Protein AF-A0A967H7R0-F1 (afdb_monomer_lite)

Structure (mmCIF, N/CA/C/O backbone):
data_AF-A0A967H7R0-F1
#
_entry.id   AF-A0A967H7R0-F1
#
loop_
_atom_site.group_PDB
_atom_site.id
_atom_site.type_symbol
_atom_site.label_atom_id
_atom_site.label_alt_id
_atom_site.label_comp_id
_atom_site.label_asym_id
_atom_site.label_entity_id
_atom_site.label_seq_id
_atom_site.pdbx_PDB_ins_code
_atom_site.Cartn_x
_atom_site.Cartn_y
_atom_site.Cartn_z
_atom_site.occupancy
_atom_site.B_iso_or_equiv
_atom_site.auth_seq_id
_atom_site.auth_comp_id
_atom_site.auth_asym_id
_atom_site.auth_atom_id
_atom_site.pdbx_PDB_model_num
ATOM 1 N N . MET A 1 1 ? -19.610 -7.321 4.828 1.00 52.81 1 MET A N 1
ATOM 2 C CA . MET A 1 1 ? -18.550 -6.286 4.916 1.00 52.81 1 MET A CA 1
ATOM 3 C C . MET A 1 1 ? -19.083 -4.873 5.189 1.00 52.81 1 MET A C 1
ATOM 5 O O . MET A 1 1 ? -18.294 -4.026 5.576 1.00 52.81 1 MET A O 1
ATOM 9 N N . THR A 1 2 ? -20.381 -4.591 5.031 1.00 49.44 2 THR A N 1
ATOM 10 C CA . THR A 1 2 ? -20.957 -3.239 5.189 1.00 49.44 2 THR A CA 1
ATOM 11 C C . THR A 1 2 ? -21.263 -2.814 6.632 1.00 49.44 2 THR A C 1
ATOM 13 O O . THR A 1 2 ? -21.214 -1.619 6.896 1.00 49.44 2 THR A O 1
ATOM 16 N N . SER A 1 3 ? -21.512 -3.746 7.565 1.00 54.06 3 SER A N 1
ATOM 17 C CA . SER A 1 3 ? -21.897 -3.406 8.955 1.00 54.06 3 SER A CA 1
ATOM 18 C C . SER A 1 3 ? -20.804 -2.626 9.695 1.00 54.06 3 SER A C 1
ATOM 20 O O . SER A 1 3 ? -21.048 -1.543 10.209 1.00 54.06 3 SER A O 1
ATOM 22 N N . THR A 1 4 ? -19.554 -3.096 9.633 1.00 62.34 4 THR A N 1
ATOM 23 C CA . THR A 1 4 ? -18.432 -2.479 10.361 1.00 62.34 4 THR A CA 1
ATOM 24 C C . THR A 1 4 ? -18.096 -1.076 9.854 1.00 62.34 4 THR A C 1
ATOM 26 O O . THR A 1 4 ? -17.649 -0.235 10.618 1.00 62.34 4 THR A O 1
ATOM 29 N N . TYR A 1 5 ? -18.336 -0.780 8.574 1.00 65.50 5 TYR A N 1
ATOM 30 C CA . TYR A 1 5 ? -18.046 0.541 8.004 1.00 65.50 5 TYR A CA 1
ATOM 31 C C . TYR A 1 5 ? -18.949 1.650 8.560 1.00 65.50 5 TYR A C 1
ATOM 33 O O . TYR A 1 5 ? -18.559 2.814 8.524 1.00 65.50 5 TYR A O 1
ATOM 41 N N . GLN A 1 6 ? -20.142 1.295 9.047 1.00 70.12 6 GLN A N 1
ATOM 42 C CA . GLN A 1 6 ? -21.087 2.233 9.661 1.00 70.12 6 GLN A CA 1
ATOM 43 C C . GLN A 1 6 ? -20.801 2.455 11.154 1.00 70.12 6 GLN A C 1
ATOM 45 O O . GLN A 1 6 ? -21.205 3.473 11.705 1.00 70.12 6 GLN A O 1
ATOM 50 N N . GLU A 1 7 ? -20.076 1.531 11.788 1.00 77.81 7 GLU A N 1
ATOM 51 C CA . GLU A 1 7 ? -19.708 1.570 13.211 1.00 77.81 7 GLU A CA 1
ATOM 52 C C . GLU A 1 7 ? -18.390 2.330 13.469 1.00 77.81 7 GLU A C 1
ATOM 54 O O . GLU A 1 7 ? -18.050 2.626 14.613 1.00 77.81 7 GLU A O 1
ATOM 59 N N . VAL A 1 8 ? -17.636 2.656 12.414 1.00 83.06 8 VAL A N 1
ATOM 60 C CA . VAL A 1 8 ? -16.337 3.341 12.497 1.00 83.06 8 VAL A CA 1
ATOM 61 C C . VAL A 1 8 ? -16.521 4.849 12.339 1.00 83.06 8 VAL A C 1
ATOM 63 O O . VAL A 1 8 ? -17.255 5.301 11.462 1.00 83.06 8 VAL A O 1
ATOM 66 N N . ASP A 1 9 ? -15.795 5.635 13.144 1.00 89.88 9 ASP A N 1
ATOM 67 C CA . ASP A 1 9 ? -15.794 7.100 13.061 1.00 89.88 9 ASP A CA 1
ATOM 68 C C . ASP A 1 9 ? -15.576 7.574 11.602 1.00 89.88 9 ASP A C 1
ATOM 70 O O . ASP A 1 9 ? -14.543 7.260 10.992 1.00 89.88 9 ASP A O 1
ATOM 74 N N . PRO A 1 10 ? -16.503 8.367 11.030 1.00 89.19 10 PRO A N 1
ATOM 75 C CA . PRO A 1 10 ? -16.369 8.924 9.686 1.00 89.19 10 PRO A CA 1
ATOM 76 C C . PRO A 1 10 ? -15.055 9.684 9.446 1.00 89.19 10 PRO A C 1
ATOM 78 O O . PRO A 1 10 ? -14.529 9.676 8.326 1.00 89.19 10 PRO A O 1
ATOM 81 N N . LYS A 1 11 ? -14.489 10.323 10.480 1.00 91.81 11 LYS A N 1
ATOM 82 C CA . LYS A 1 11 ? -13.181 10.988 10.395 1.00 91.81 11 LYS A CA 1
ATOM 83 C C . LYS A 1 11 ? -12.056 9.980 10.195 1.00 91.81 11 LYS A C 1
ATOM 85 O O . LYS A 1 11 ? -11.187 10.207 9.354 1.00 91.81 11 LYS A O 1
ATOM 90 N N . LEU A 1 12 ? -12.096 8.853 10.906 1.00 90.56 12 LEU A N 1
ATOM 91 C CA . LEU A 1 12 ? -11.124 7.773 10.746 1.00 90.56 12 LEU A CA 1
ATOM 92 C C . LEU A 1 12 ? -11.223 7.152 9.350 1.00 90.56 12 LEU A C 1
ATOM 94 O O . LEU A 1 12 ? -10.205 6.981 8.682 1.00 90.56 12 LEU A O 1
ATOM 98 N N . VAL A 1 13 ? -12.439 6.897 8.861 1.00 91.00 13 VAL A N 1
ATOM 99 C CA . VAL A 1 13 ? -12.653 6.406 7.489 1.00 91.00 13 VAL A CA 1
ATOM 100 C C . VAL A 1 13 ? -12.060 7.376 6.463 1.00 91.00 13 VAL A C 1
ATOM 102 O O . VAL A 1 13 ? -11.373 6.956 5.531 1.00 91.00 13 VAL A O 1
ATOM 105 N N . SER A 1 14 ? -12.291 8.676 6.640 1.00 93.56 14 SER A N 1
ATOM 106 C CA . SER A 1 14 ? -11.762 9.711 5.744 1.00 93.56 14 SER A CA 1
ATOM 107 C C . SER A 1 14 ? -10.232 9.772 5.778 1.00 93.56 14 SER A C 1
ATOM 109 O O . SER A 1 14 ? -9.598 9.850 4.726 1.00 93.56 14 SER A O 1
ATOM 111 N N . ALA A 1 15 ? -9.625 9.660 6.963 1.00 94.38 15 ALA A N 1
ATOM 112 C CA . ALA A 1 15 ? -8.173 9.617 7.123 1.00 94.38 15 ALA A CA 1
ATOM 113 C C . ALA A 1 15 ? -7.552 8.377 6.455 1.00 94.38 15 ALA A C 1
ATOM 115 O O . ALA A 1 15 ? -6.541 8.494 5.763 1.00 94.38 15 ALA A O 1
ATOM 116 N N . LEU A 1 16 ? -8.179 7.204 6.596 1.00 93.94 16 LEU A N 1
ATOM 117 C CA . LEU A 1 16 ? -7.728 5.971 5.943 1.00 93.94 16 LEU A CA 1
ATOM 118 C C . LEU A 1 16 ? -7.842 6.055 4.418 1.00 93.94 16 LEU A C 1
ATOM 120 O O . LEU A 1 16 ? -6.929 5.621 3.720 1.00 93.94 16 LEU A O 1
ATOM 124 N N . LYS A 1 17 ? -8.915 6.660 3.891 1.00 94.88 17 LYS A N 1
ATOM 125 C CA . LYS A 1 17 ? -9.057 6.924 2.449 1.00 94.88 17 LYS A CA 1
ATOM 126 C C . LYS A 1 17 ? -7.966 7.861 1.936 1.00 94.88 17 LYS A C 1
ATOM 128 O O . LYS A 1 17 ? -7.359 7.575 0.909 1.00 94.88 17 LYS A O 1
ATOM 133 N N . LEU A 1 18 ? -7.677 8.938 2.668 1.00 97.38 18 LEU A N 1
ATOM 134 C CA . LEU A 1 18 ? -6.600 9.864 2.316 1.00 97.38 18 LEU A CA 1
ATOM 135 C C . LEU A 1 18 ? -5.229 9.172 2.322 1.00 97.38 18 LEU A C 1
ATOM 137 O O . LEU A 1 18 ? -4.433 9.371 1.406 1.00 97.38 18 LEU A O 1
ATOM 141 N N . ALA A 1 19 ? -4.950 8.355 3.340 1.00 96.88 19 ALA A N 1
ATOM 142 C CA . ALA A 1 19 ? -3.716 7.580 3.412 1.00 96.88 19 ALA A CA 1
ATOM 143 C C . ALA A 1 19 ? -3.604 6.605 2.231 1.00 96.88 19 ALA A C 1
ATOM 145 O O . ALA A 1 19 ? -2.567 6.561 1.573 1.00 96.88 19 ALA A O 1
ATOM 146 N N . ALA A 1 20 ? -4.682 5.880 1.924 1.00 97.06 20 ALA A N 1
ATOM 147 C CA . ALA A 1 20 ? -4.727 4.946 0.806 1.00 97.06 20 ALA A CA 1
ATOM 148 C C . ALA A 1 20 ? -4.439 5.629 -0.540 1.00 97.06 20 ALA A C 1
ATOM 150 O O . ALA A 1 20 ? -3.671 5.101 -1.344 1.00 97.06 20 ALA A O 1
ATOM 151 N N . GLU A 1 21 ? -5.012 6.813 -0.764 1.00 97.88 21 GLU A N 1
ATOM 152 C CA . GLU A 1 21 ? -4.779 7.587 -1.983 1.00 97.88 21 GLU A CA 1
ATOM 153 C C . GLU A 1 21 ? -3.314 8.015 -2.108 1.00 97.88 21 GLU A C 1
ATOM 155 O O . GLU A 1 21 ? -2.684 7.808 -3.140 1.00 97.88 21 GLU A O 1
ATOM 160 N N . ARG A 1 22 ? -2.721 8.531 -1.026 1.00 97.88 22 ARG A N 1
ATOM 161 C CA . ARG A 1 22 ? -1.309 8.944 -1.025 1.00 97.88 22 ARG A CA 1
ATOM 162 C C . ARG A 1 22 ? -0.355 7.780 -1.289 1.00 97.88 22 ARG A C 1
ATOM 164 O O . ARG A 1 22 ? 0.572 7.932 -2.080 1.00 97.88 22 ARG A O 1
ATOM 171 N N . ILE A 1 23 ? -0.593 6.630 -0.654 1.00 97.88 23 ILE A N 1
ATOM 172 C CA . ILE A 1 23 ? 0.202 5.409 -0.861 1.00 97.88 23 ILE A CA 1
ATOM 173 C C . ILE A 1 23 ? 0.112 4.984 -2.331 1.00 97.88 23 ILE A C 1
ATOM 175 O O . ILE A 1 23 ? 1.132 4.726 -2.967 1.00 97.88 23 ILE A O 1
ATOM 179 N N . ARG A 1 24 ? -1.099 4.974 -2.900 1.00 97.81 24 ARG A N 1
ATOM 180 C CA . ARG A 1 24 ? -1.322 4.618 -4.305 1.00 97.81 24 ARG A CA 1
ATOM 181 C C . ARG A 1 24 ? -0.576 5.548 -5.254 1.00 97.81 24 ARG A C 1
ATOM 183 O O . ARG A 1 24 ? 0.133 5.057 -6.130 1.00 97.81 24 ARG A O 1
ATOM 190 N N . SER A 1 25 ? -0.716 6.859 -5.078 1.00 97.75 25 SER A N 1
ATOM 191 C CA . SER A 1 25 ? -0.071 7.850 -5.945 1.00 97.75 25 SER A CA 1
ATOM 192 C C . SER A 1 25 ? 1.448 7.721 -5.918 1.00 97.75 25 SER A C 1
ATOM 194 O O . SER A 1 25 ? 2.083 7.740 -6.970 1.00 97.75 25 SER A O 1
ATOM 196 N N . PHE A 1 26 ? 2.030 7.505 -4.735 1.00 97.62 26 PHE A N 1
ATOM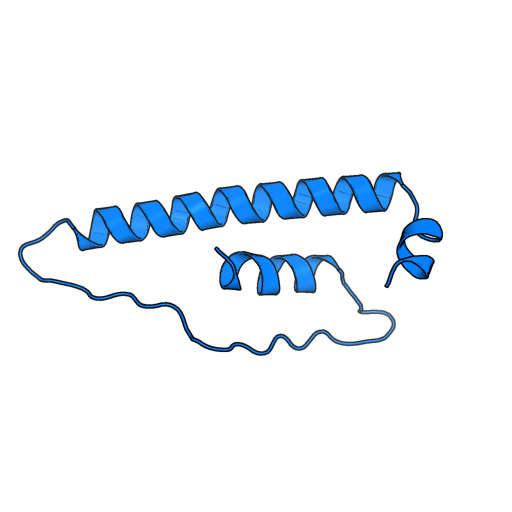 197 C CA . PHE A 1 26 ? 3.469 7.300 -4.594 1.00 97.62 26 PHE A CA 1
ATOM 198 C C . PHE A 1 26 ? 3.954 6.038 -5.322 1.00 97.62 26 PHE A C 1
ATOM 200 O O . PHE A 1 26 ? 4.862 6.114 -6.148 1.00 97.62 26 PHE A O 1
ATOM 207 N N . HIS A 1 27 ? 3.332 4.883 -5.067 1.00 96.75 27 HIS A N 1
ATOM 208 C CA . HIS A 1 27 ? 3.771 3.628 -5.686 1.00 96.75 27 HIS A CA 1
ATOM 209 C C . HIS A 1 27 ? 3.473 3.558 -7.189 1.00 96.75 27 HIS A C 1
ATOM 211 O O . HIS A 1 27 ? 4.199 2.884 -7.916 1.00 96.75 27 HIS A O 1
ATOM 217 N N . SER A 1 28 ? 2.469 4.295 -7.678 1.00 95.75 28 SER A N 1
ATOM 218 C CA . SER A 1 28 ? 2.200 4.402 -9.121 1.00 95.75 28 SER A CA 1
ATOM 219 C C . SER A 1 28 ? 3.322 5.168 -9.817 1.00 95.75 28 SER A C 1
ATOM 221 O O . SER A 1 28 ? 3.900 4.672 -10.779 1.00 95.75 28 SER A O 1
ATOM 223 N N . ALA A 1 29 ? 3.720 6.317 -9.259 1.00 95.12 29 ALA A N 1
ATOM 224 C CA . ALA A 1 29 ? 4.854 7.084 -9.770 1.00 95.12 29 ALA A CA 1
ATOM 225 C C . ALA A 1 29 ? 6.174 6.295 -9.692 1.00 95.12 29 ALA A C 1
ATOM 227 O O . ALA A 1 29 ? 6.998 6.366 -10.602 1.00 95.12 29 ALA A O 1
ATOM 228 N N . GLN A 1 30 ? 6.368 5.505 -8.629 1.00 93.94 30 GLN A N 1
ATOM 229 C CA . GLN A 1 30 ? 7.528 4.621 -8.497 1.00 93.94 30 GLN A CA 1
ATOM 230 C C . GLN A 1 30 ? 7.566 3.572 -9.616 1.00 93.94 30 GLN A C 1
ATOM 232 O O . GLN A 1 30 ? 8.606 3.390 -10.247 1.00 93.94 30 GLN A O 1
ATOM 237 N N . LYS A 1 31 ? 6.439 2.903 -9.884 1.00 91.81 31 LYS A N 1
ATOM 238 C CA . LYS A 1 31 ? 6.310 1.935 -10.978 1.00 91.81 31 LYS A CA 1
ATOM 239 C C . LYS A 1 31 ? 6.643 2.576 -12.323 1.00 91.81 31 LYS A C 1
ATOM 241 O O . LYS A 1 31 ? 7.421 2.004 -13.082 1.00 91.81 31 LYS A O 1
ATOM 246 N N . ASP A 1 32 ? 6.112 3.764 -12.594 1.00 88.44 32 ASP A N 1
ATOM 247 C CA . ASP A 1 32 ? 6.405 4.490 -13.829 1.00 88.44 32 ASP A CA 1
ATOM 248 C C . ASP A 1 32 ? 7.896 4.821 -13.938 1.00 88.44 32 ASP A C 1
ATOM 250 O O . ASP A 1 32 ? 8.495 4.578 -14.983 1.00 88.44 32 ASP A O 1
ATOM 254 N N . SER A 1 33 ? 8.528 5.305 -12.865 1.00 88.31 33 SER A N 1
ATOM 255 C CA . SER A 1 33 ? 9.969 5.591 -12.844 1.00 88.31 33 SER A CA 1
ATOM 256 C C . SER A 1 33 ? 10.804 4.356 -13.180 1.00 88.31 33 SER A C 1
ATOM 258 O O . SER A 1 33 ? 11.711 4.438 -14.004 1.00 88.31 33 SER A O 1
ATOM 260 N N . ILE A 1 34 ? 10.469 3.208 -12.584 1.00 86.75 34 ILE A N 1
ATOM 261 C CA . ILE A 1 34 ? 11.146 1.934 -12.847 1.00 86.75 34 ILE A CA 1
ATOM 262 C C . ILE A 1 34 ? 11.015 1.561 -14.329 1.00 86.75 34 ILE A C 1
ATOM 264 O O . ILE A 1 34 ? 11.993 1.161 -14.954 1.00 86.75 34 ILE A O 1
ATOM 268 N N . TRP A 1 35 ? 9.829 1.723 -14.921 1.00 82.56 35 TRP A N 1
ATOM 269 C CA . TRP A 1 35 ? 9.629 1.445 -16.346 1.00 82.56 35 TRP A CA 1
ATOM 270 C C . TRP A 1 35 ? 10.429 2.371 -17.261 1.00 82.56 35 TRP A C 1
ATOM 272 O O . TRP A 1 35 ? 10.958 1.914 -18.273 1.00 82.56 35 TRP A O 1
ATOM 282 N N . HIS A 1 36 ? 10.548 3.652 -16.909 1.00 83.12 36 HIS A N 1
ATOM 283 C CA . HIS A 1 36 ? 11.370 4.601 -17.662 1.00 83.12 36 HIS A CA 1
ATOM 284 C C . HIS A 1 36 ? 12.864 4.275 -17.570 1.00 83.12 36 HIS A C 1
ATOM 286 O O . HIS A 1 36 ? 13.583 4.448 -18.552 1.00 83.12 36 HIS A O 1
ATOM 292 N N . GLU A 1 37 ? 13.329 3.812 -16.409 1.00 82.25 37 GLU A N 1
ATOM 293 C CA . GLU A 1 37 ? 14.715 3.388 -16.199 1.00 82.25 37 GLU A CA 1
ATOM 294 C C . GLU A 1 37 ? 15.033 2.128 -17.005 1.00 82.25 37 GLU A C 1
ATOM 296 O O . GLU A 1 37 ? 15.997 2.120 -17.756 1.00 82.25 37 GLU A O 1
ATOM 301 N N . VAL A 1 38 ? 14.158 1.121 -16.955 1.00 79.81 38 VAL A N 1
ATOM 302 C CA . VAL A 1 38 ? 14.264 -0.119 -17.744 1.00 79.81 38 VAL A CA 1
ATOM 303 C C . VAL A 1 38 ? 14.277 0.124 -19.256 1.00 79.81 38 VAL A C 1
ATOM 305 O O . VAL A 1 38 ? 14.868 -0.651 -20.003 1.00 79.81 38 VAL A O 1
ATOM 308 N N . ALA A 1 39 ? 13.598 1.170 -19.728 1.00 72.69 39 ALA A N 1
ATOM 309 C CA . ALA A 1 39 ? 13.586 1.537 -21.142 1.00 72.69 39 ALA A CA 1
ATOM 310 C C . ALA A 1 39 ? 14.870 2.260 -21.593 1.00 72.69 39 ALA A C 1
ATOM 312 O O . ALA A 1 39 ? 15.101 2.401 -22.797 1.00 72.69 39 ALA A O 1
ATOM 313 N N . LYS A 1 40 ? 15.691 2.747 -20.653 1.00 68.06 40 LYS A N 1
ATOM 314 C CA . LYS A 1 40 ? 17.011 3.311 -20.934 1.00 68.06 40 LYS A CA 1
ATOM 315 C C . LYS A 1 40 ? 18.057 2.204 -20.826 1.00 68.06 40 LYS A C 1
ATOM 317 O O . LYS A 1 40 ? 18.019 1.392 -19.920 1.00 68.06 40 LYS A O 1
ATOM 322 N N . GLU A 1 41 ? 19.035 2.267 -21.723 1.00 63.59 41 GLU A N 1
ATOM 323 C CA . GLU A 1 41 ? 20.178 1.353 -21.864 1.00 63.59 41 GLU A CA 1
ATOM 324 C C . GLU A 1 41 ? 19.935 0.139 -22.772 1.00 63.59 41 GLU A C 1
ATOM 326 O O . GLU A 1 41 ? 18.864 -0.451 -22.825 1.00 63.59 41 GLU A O 1
ATOM 331 N N . GLY A 1 42 ? 20.961 -0.214 -23.555 1.00 67.94 42 GLY A N 1
ATOM 332 C CA . GLY A 1 42 ? 20.933 -1.264 -24.585 1.00 67.94 42 GLY A CA 1
ATOM 333 C C . GLY A 1 42 ? 20.811 -2.699 -24.051 1.00 67.94 42 GLY A C 1
ATOM 334 O O . GLY A 1 42 ? 21.186 -3.639 -24.749 1.00 67.94 42 GLY A O 1
ATOM 335 N N . LEU A 1 43 ? 20.310 -2.862 -22.825 1.00 71.62 43 LEU A N 1
ATOM 336 C CA . LEU A 1 43 ? 20.022 -4.113 -22.136 1.00 71.62 43 LEU A CA 1
ATOM 337 C C . LEU A 1 43 ? 18.532 -4.115 -21.764 1.00 71.62 43 LEU A C 1
ATOM 339 O O . LEU A 1 43 ? 18.032 -3.161 -21.184 1.00 71.62 43 LEU A O 1
ATOM 343 N N . GLY A 1 44 ? 17.806 -5.183 -22.100 1.00 73.50 44 GLY A N 1
ATOM 344 C CA . GLY A 1 44 ? 16.378 -5.289 -21.788 1.00 73.50 44 GLY A CA 1
ATOM 345 C C . GLY A 1 44 ? 16.134 -5.902 -20.410 1.00 73.50 44 GLY A C 1
ATOM 346 O O . GLY A 1 44 ? 16.599 -7.010 -20.142 1.00 73.50 44 GLY A O 1
ATOM 347 N N . GLN A 1 45 ? 15.351 -5.234 -19.562 1.00 79.88 45 GLN A N 1
ATOM 348 C CA . GLN A 1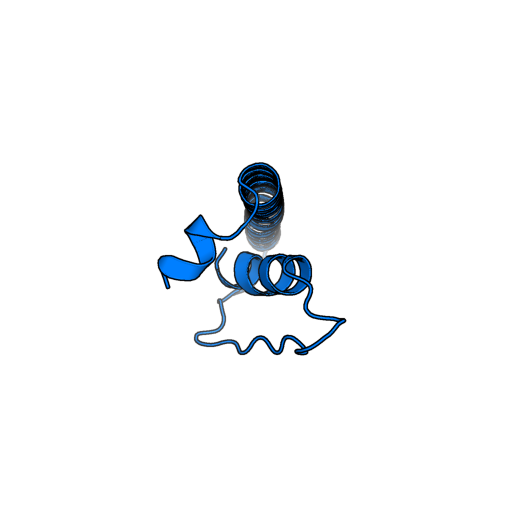 45 ? 14.862 -5.794 -18.300 1.00 79.88 45 GLN A CA 1
ATOM 349 C C . GLN A 1 45 ? 13.351 -6.063 -18.385 1.00 79.88 45 GLN A C 1
ATOM 351 O O . GLN A 1 45 ? 12.558 -5.190 -18.722 1.00 79.88 45 GLN A O 1
ATOM 356 N N . LEU A 1 46 ? 12.931 -7.293 -18.075 1.00 83.38 46 LEU A N 1
ATOM 357 C CA . LEU A 1 46 ? 11.518 -7.677 -18.040 1.00 83.38 46 LEU A CA 1
ATOM 358 C C . LEU A 1 46 ? 11.024 -7.707 -16.591 1.00 83.38 46 LEU A C 1
ATOM 360 O O . LEU A 1 46 ? 11.401 -8.590 -15.825 1.00 83.38 46 LEU A O 1
ATOM 364 N N . ILE A 1 47 ? 10.139 -6.779 -16.230 1.00 86.62 47 ILE A N 1
ATOM 365 C CA . ILE A 1 47 ? 9.482 -6.753 -14.917 1.00 86.62 47 ILE A CA 1
ATOM 366 C C . ILE A 1 47 ? 8.060 -7.288 -15.066 1.00 86.62 47 ILE A C 1
ATOM 368 O O . ILE A 1 47 ? 7.318 -6.877 -15.954 1.00 86.62 47 ILE A O 1
ATOM 372 N N . ARG A 1 48 ? 7.649 -8.218 -14.202 1.00 90.00 48 ARG A N 1
ATOM 373 C CA . ARG A 1 48 ? 6.281 -8.754 -14.202 1.00 90.00 48 ARG A CA 1
ATOM 374 C C . ARG A 1 48 ? 5.738 -8.826 -12.777 1.00 90.00 48 ARG A C 1
ATOM 376 O O . ARG A 1 48 ? 6.482 -9.216 -11.879 1.00 90.00 48 ARG A O 1
ATOM 383 N N . PRO A 1 49 ? 4.462 -8.466 -12.560 1.00 91.69 49 PRO A N 1
ATOM 384 C CA . PRO A 1 49 ? 3.838 -8.601 -11.252 1.00 91.69 49 PRO A CA 1
ATOM 385 C C . PRO A 1 49 ? 3.676 -10.078 -10.876 1.00 91.69 49 PRO A C 1
ATOM 387 O O . PRO A 1 49 ? 3.553 -10.949 -11.741 1.00 91.69 49 PRO A O 1
ATOM 390 N N . LEU A 1 50 ? 3.634 -10.347 -9.572 1.00 93.62 50 LEU A N 1
ATOM 391 C CA . LEU A 1 50 ? 3.288 -11.662 -9.039 1.00 93.62 50 LEU A CA 1
ATOM 392 C C . LEU A 1 50 ? 1.789 -11.929 -9.228 1.00 93.62 50 LEU A C 1
ATOM 394 O O . LEU A 1 50 ? 0.967 -11.041 -9.012 1.00 93.62 50 LEU A O 1
ATOM 398 N N . GLU A 1 51 ? 1.421 -13.163 -9.579 1.00 94.31 51 GLU A N 1
ATOM 399 C CA . GLU A 1 51 ? 0.008 -13.536 -9.760 1.00 94.31 51 GLU A CA 1
ATOM 400 C C . GLU A 1 51 ? -0.779 -13.544 -8.445 1.00 94.31 51 GLU A C 1
ATOM 402 O O . GLU A 1 51 ? -1.978 -13.267 -8.428 1.00 94.31 51 GLU A O 1
ATOM 407 N N . ARG A 1 52 ? -0.120 -13.900 -7.335 1.00 94.06 52 ARG A N 1
ATOM 408 C CA . ARG A 1 52 ? -0.727 -13.979 -6.002 1.00 94.06 52 ARG A CA 1
ATOM 409 C C . ARG A 1 52 ? 0.275 -13.561 -4.942 1.00 94.06 52 ARG A C 1
ATOM 411 O O . ARG A 1 52 ? 1.445 -13.927 -5.009 1.00 94.06 52 ARG A O 1
ATOM 418 N N . ILE A 1 53 ? -0.226 -12.853 -3.938 1.00 92.81 53 ILE A N 1
ATOM 419 C CA . ILE A 1 53 ? 0.521 -12.463 -2.745 1.00 92.81 53 ILE A CA 1
ATOM 420 C C . ILE A 1 53 ? -0.338 -12.703 -1.502 1.00 92.81 53 ILE A C 1
ATOM 422 O O . ILE A 1 53 ? -1.563 -12.594 -1.554 1.00 92.81 53 ILE A O 1
ATOM 426 N N . GLY A 1 54 ? 0.305 -13.042 -0.387 1.00 92.31 54 GLY A N 1
ATOM 427 C CA . GLY A 1 54 ? -0.334 -13.132 0.924 1.00 92.31 54 GLY A CA 1
ATOM 428 C C . GLY A 1 54 ? 0.140 -11.989 1.814 1.00 92.31 54 GLY A C 1
ATOM 429 O O . GLY A 1 54 ? 1.340 -11.739 1.895 1.00 92.31 54 GLY A O 1
ATOM 430 N N . ALA A 1 55 ? -0.787 -11.313 2.490 1.00 88.50 55 ALA A N 1
ATOM 431 C CA . ALA A 1 55 ? -0.476 -10.319 3.511 1.00 88.50 55 ALA A CA 1
ATOM 432 C C . ALA A 1 55 ? -0.941 -10.844 4.874 1.00 88.50 55 ALA A C 1
ATOM 434 O O . ALA A 1 55 ? -2.127 -11.110 5.067 1.00 88.50 55 ALA A O 1
ATOM 435 N N . TYR A 1 56 ? -0.005 -11.005 5.810 1.00 88.69 56 TYR A N 1
ATOM 436 C CA . TYR A 1 56 ? -0.313 -11.356 7.194 1.00 88.69 56 TYR A CA 1
ATOM 437 C C . TYR A 1 56 ? -0.357 -10.089 8.043 1.00 88.69 56 TYR A C 1
ATOM 439 O O . TYR A 1 56 ? 0.606 -9.322 8.074 1.00 88.69 56 TYR A O 1
ATOM 447 N N . VAL A 1 57 ? -1.473 -9.885 8.740 1.00 85.81 57 VAL A N 1
ATOM 448 C CA . VAL A 1 57 ? -1.653 -8.758 9.656 1.00 85.81 57 VAL A CA 1
ATOM 449 C C . VAL A 1 57 ? -2.018 -9.313 11.031 1.00 85.81 57 VAL A C 1
ATOM 451 O O . VAL A 1 57 ? -3.024 -10.018 11.138 1.00 85.81 57 VAL A O 1
ATOM 454 N N . PRO A 1 58 ? -1.211 -9.039 12.074 1.00 85.06 58 PRO A N 1
ATOM 455 C CA . PRO A 1 58 ? -1.486 -9.519 13.423 1.00 85.06 58 PRO A CA 1
ATOM 456 C C . PRO A 1 58 ? -2.832 -9.007 13.946 1.00 85.06 58 PRO A C 1
ATOM 458 O O . PRO A 1 58 ? -3.172 -7.837 13.776 1.00 85.06 58 PRO A O 1
ATOM 461 N N . GLY A 1 59 ? -3.584 -9.884 14.613 1.00 79.56 59 GLY A N 1
ATOM 462 C CA . GLY A 1 59 ? -4.810 -9.516 15.323 1.00 79.56 59 GLY A CA 1
ATOM 463 C C . GLY A 1 59 ? -4.554 -8.973 16.735 1.00 79.56 59 GLY A C 1
ATOM 464 O O . GLY A 1 59 ? -3.440 -9.031 17.256 1.00 79.56 59 GLY A O 1
ATOM 465 N N . GLY A 1 60 ? -5.613 -8.476 17.382 1.00 76.94 60 GLY A N 1
ATOM 466 C CA . GLY A 1 60 ? -5.577 -7.968 18.759 1.00 76.94 60 GLY A CA 1
ATOM 467 C C . GLY A 1 60 ? -5.229 -6.479 18.853 1.00 76.94 60 GLY A C 1
ATOM 468 O O . GLY A 1 60 ? -5.580 -5.688 17.982 1.00 76.94 60 GLY A O 1
ATOM 469 N N . ILE A 1 61 ? -4.530 -6.088 19.920 1.00 66.56 61 ILE A N 1
ATOM 470 C CA . ILE A 1 61 ? -4.168 -4.687 20.233 1.00 66.56 61 ILE A CA 1
ATOM 471 C C . ILE A 1 61 ? -3.211 -4.052 19.207 1.00 66.56 61 ILE A C 1
ATOM 473 O O . ILE A 1 61 ? -3.091 -2.832 19.145 1.00 66.56 61 ILE A O 1
ATOM 477 N N . ALA A 1 62 ? -2.548 -4.877 18.394 1.00 63.31 62 ALA A N 1
ATOM 478 C CA . ALA A 1 62 ? -1.630 -4.469 17.331 1.00 63.31 62 ALA A CA 1
ATOM 479 C C . ALA A 1 62 ? -2.273 -4.513 15.929 1.00 63.31 62 ALA A C 1
ATOM 481 O O . ALA A 1 62 ? -1.573 -4.573 14.918 1.00 63.31 62 ALA A O 1
ATOM 482 N N . SER A 1 63 ? -3.607 -4.515 15.847 1.00 75.50 63 SER A N 1
ATOM 483 C CA . SER A 1 63 ? -4.310 -4.487 14.566 1.00 75.50 63 SER A CA 1
ATOM 484 C C . SER A 1 63 ? -4.233 -3.083 13.962 1.00 75.50 63 SER A C 1
ATOM 486 O O . SER A 1 63 ? -5.057 -2.219 14.258 1.00 7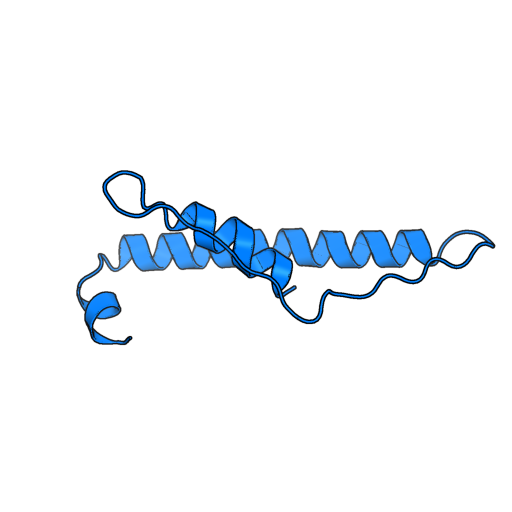5.50 63 SER A O 1
ATOM 488 N N . TYR A 1 64 ? -3.229 -2.851 13.115 1.00 84.31 64 TYR A N 1
ATOM 489 C CA . TYR A 1 64 ? -2.985 -1.562 12.469 1.00 84.31 64 TYR A CA 1
ATOM 490 C C . TYR A 1 64 ? -3.530 -1.548 11.032 1.00 84.31 64 TYR A C 1
ATOM 492 O O . TYR A 1 64 ? -2.944 -2.181 10.147 1.00 84.31 64 TYR A O 1
ATOM 500 N N . PRO A 1 65 ? -4.602 -0.781 10.742 1.00 86.38 65 PRO A N 1
ATOM 501 C CA . PRO A 1 65 ? -5.117 -0.637 9.379 1.00 86.38 65 PRO A CA 1
ATOM 502 C C . PRO A 1 65 ? -4.060 -0.105 8.404 1.00 86.38 65 PRO A C 1
ATOM 504 O O . PRO A 1 65 ? -4.076 -0.443 7.225 1.00 86.38 65 PRO A O 1
ATOM 507 N N . SER A 1 66 ? -3.103 0.687 8.894 1.00 90.38 66 SER A N 1
ATOM 508 C CA . SER A 1 66 ? -1.977 1.194 8.108 1.00 90.38 66 SER A CA 1
ATOM 509 C C . SER A 1 66 ? -1.115 0.081 7.509 1.00 90.38 66 SER A C 1
ATOM 511 O O . SER A 1 66 ? -0.731 0.194 6.348 1.00 90.38 66 SER A O 1
ATOM 513 N N . THR A 1 67 ? -0.856 -1.010 8.239 1.00 91.19 67 THR A N 1
ATOM 514 C CA . THR A 1 67 ? -0.086 -2.157 7.726 1.00 91.19 67 THR A CA 1
ATOM 515 C C . THR A 1 67 ? -0.817 -2.838 6.574 1.00 91.19 67 THR A C 1
ATOM 517 O O . THR A 1 67 ? -0.195 -3.203 5.578 1.00 91.19 67 THR A O 1
ATOM 520 N N . VAL A 1 68 ? -2.146 -2.948 6.658 1.00 93.19 68 VAL A N 1
ATOM 521 C CA . VAL A 1 68 ? -2.965 -3.458 5.547 1.00 93.19 68 VAL A CA 1
ATOM 522 C C . VAL A 1 68 ? -2.826 -2.544 4.329 1.00 93.19 68 VAL A C 1
ATOM 524 O O . VAL A 1 68 ? -2.561 -3.026 3.233 1.00 93.19 68 VAL A O 1
ATOM 527 N N . LEU A 1 69 ? -2.960 -1.224 4.506 1.00 94.50 69 LEU A N 1
ATOM 528 C CA . LEU A 1 69 ? -2.856 -0.275 3.393 1.00 94.50 69 LEU A CA 1
ATOM 529 C C . LEU A 1 69 ? -1.469 -0.318 2.735 1.00 94.50 69 LEU A C 1
ATOM 531 O O . LEU A 1 69 ? -1.377 -0.406 1.514 1.00 94.50 69 LEU A O 1
ATOM 535 N N . MET A 1 70 ? -0.403 -0.320 3.535 1.00 95.00 70 MET A N 1
ATOM 536 C CA . MET A 1 70 ? 0.982 -0.328 3.051 1.00 95.00 70 MET A CA 1
ATOM 537 C C . MET A 1 70 ? 1.399 -1.637 2.378 1.00 95.00 70 MET A C 1
ATOM 539 O O . MET A 1 70 ? 2.362 -1.643 1.625 1.00 95.00 70 MET A O 1
ATOM 543 N N . THR A 1 71 ? 0.703 -2.747 2.625 1.00 93.62 71 THR A N 1
ATOM 544 C CA . THR A 1 71 ? 1.021 -4.042 1.998 1.00 93.62 71 THR A CA 1
ATOM 545 C C . THR A 1 71 ? 0.124 -4.331 0.801 1.00 93.62 71 THR A C 1
ATOM 547 O O . THR A 1 71 ? 0.603 -4.735 -0.257 1.00 93.62 71 THR A O 1
ATOM 550 N N . ALA A 1 72 ? -1.180 -4.086 0.934 1.00 94.19 72 ALA A N 1
ATOM 551 C CA . ALA A 1 72 ? -2.153 -4.429 -0.093 1.00 94.19 72 ALA A CA 1
ATOM 552 C C . ALA A 1 72 ? -2.166 -3.438 -1.264 1.00 94.19 72 ALA A C 1
ATOM 554 O O . ALA A 1 72 ? -2.388 -3.850 -2.401 1.00 94.19 72 ALA A O 1
ATOM 555 N N . ILE A 1 73 ? -1.947 -2.140 -1.013 1.00 96.06 73 ILE A N 1
ATOM 556 C CA . ILE A 1 73 ? -2.004 -1.128 -2.078 1.00 96.06 73 ILE A CA 1
ATOM 557 C C . ILE A 1 73 ? -0.837 -1.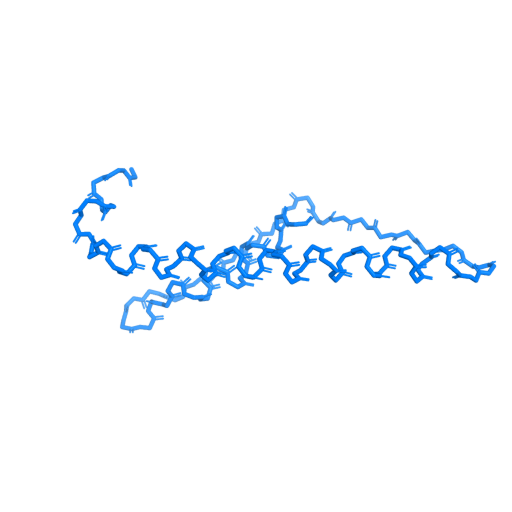278 -3.057 1.00 96.06 73 ILE A C 1
ATOM 559 O O . ILE A 1 73 ? -1.123 -1.364 -4.249 1.00 96.06 73 ILE A O 1
ATOM 563 N N . PRO A 1 74 ? 0.438 -1.376 -2.629 1.00 94.00 74 PRO A N 1
ATOM 564 C CA . PRO A 1 74 ? 1.546 -1.518 -3.576 1.00 94.00 74 PRO A CA 1
ATOM 565 C C . PRO A 1 74 ? 1.456 -2.808 -4.388 1.00 94.00 74 PRO A C 1
ATOM 567 O O . PRO A 1 74 ? 1.790 -2.816 -5.562 1.00 94.00 74 PRO A O 1
ATOM 570 N N . ALA A 1 75 ? 0.932 -3.885 -3.797 1.00 93.25 75 ALA A N 1
ATOM 571 C CA . ALA A 1 75 ? 0.703 -5.139 -4.508 1.00 93.25 75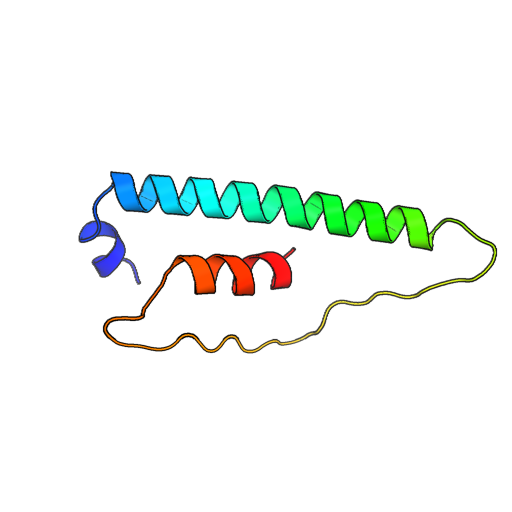 ALA A CA 1
ATOM 572 C C . ALA A 1 75 ? -0.388 -5.053 -5.593 1.00 93.25 75 ALA A C 1
ATOM 574 O O . ALA A 1 75 ? -0.510 -5.958 -6.419 1.00 93.25 75 ALA A O 1
ATOM 575 N N . ARG A 1 76 ? -1.218 -4.002 -5.568 1.00 91.69 76 ARG A N 1
ATOM 576 C CA . ARG A 1 76 ? -2.324 -3.786 -6.507 1.00 91.69 76 ARG A CA 1
ATOM 577 C C . ARG A 1 76 ? -2.009 -2.751 -7.591 1.00 91.69 76 ARG A C 1
ATOM 579 O O . ARG A 1 76 ? -2.746 -2.708 -8.577 1.00 91.69 76 ARG A O 1
ATOM 586 N N . VAL A 1 77 ? -0.987 -1.921 -7.386 1.00 90.19 77 VAL A N 1
ATOM 587 C CA . VAL A 1 77 ? -0.514 -0.886 -8.321 1.00 90.19 77 VAL A CA 1
ATOM 588 C C . VAL A 1 77 ? 0.417 -1.505 -9.356 1.00 90.19 77 VAL A C 1
ATOM 590 O O . VAL A 1 77 ? 0.219 -1.239 -10.565 1.00 90.19 77 VAL A O 1
#

Radius of gyration: 16.76 Å; chains: 1; bounding box: 43×25×45 Å

Sequence (77 aa):
MTSTYQEVDPKLVSALKLAAERIRSFHSAQKDSIWHEVAKEGLGQLIRPLERIGAYVPGGIASYPSTVLMTAIPARV

pLDDT: mean 85.73, std 11.77, range [49.44, 97.88]

Secondary structure (DSSP, 8-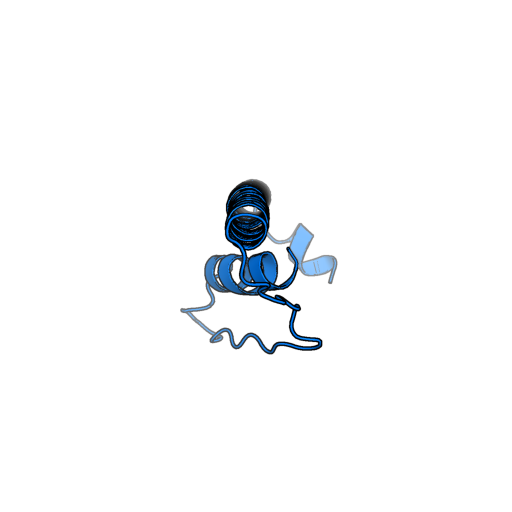state):
--HHHHHS-HHHHHHHHHHHHHHHHHHHHHHHHHHHHHTSSSS-------S--------GGG--HHHHHHHHTGGG-

Foldseek 3Di:
DPPVVVVDDPVVVVVLVVLLVVLLVVLVVVVVVVVVVQVDDPDHDDDDADPDDDDDADDDPRRDVNSVSNPVNSSVD